Protein AF-A0A7C1B5L2-F1 (afdb_monomer_lite)

pLDDT: mean 74.92, std 12.53, range [51.22, 94.19]

Foldseek 3Di:
DVVVVVVVVVVVVVVVLVVCQVVQQDQDFDDDPNDTDPGRDGVSVVVVVVVVVVVVVVVVVVVVVVVVVVVVVVVVVVVVVVVVVVVVVVVVVVVVVVVD

Radius of gyration: 28.71 Å; chains: 1; bounding box: 70×36×67 Å

Secondary structure (DSSP, 8-state):
-HHHHHHHHHHHHHHHHHHHHHH--SB---EETTEE-SS--BHHHHHHHHHHHHHHHHHHHHHHHHHHHHHHHHHHHHHHHHHHHHHHHHHHHHHHHTT-

Sequence (100 aa):
TMQYVKSLSIIILAFLLIVFGVNNTQPYVLSFLDYHLVFAPPLWVLIMTFFFAGMIPLFLASLTERYAHNRRMKEMHQKIDELNRKQRVMDEKIASEESE

Structure (mmCIF, N/CA/C/O backbone):
data_AF-A0A7C1B5L2-F1
#
_entry.id   AF-A0A7C1B5L2-F1
#
loop_
_atom_site.group_PDB
_atom_site.id
_atom_site.type_symbol
_atom_site.label_atom_id
_atom_site.label_alt_id
_atom_site.label_comp_id
_atom_site.label_asym_id
_atom_site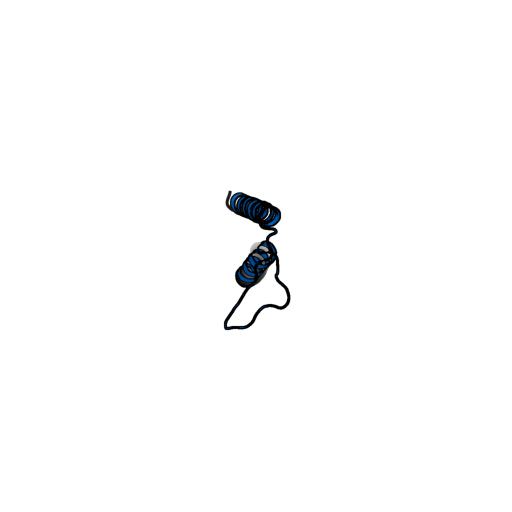.label_entity_id
_atom_site.label_seq_id
_atom_site.pdbx_PDB_ins_code
_atom_site.Cartn_x
_atom_site.Cartn_y
_atom_site.Cartn_z
_atom_site.occupancy
_atom_site.B_iso_or_equiv
_atom_site.auth_seq_id
_atom_site.auth_comp_id
_atom_site.auth_asym_id
_atom_site.auth_atom_id
_atom_site.pdbx_PDB_model_num
ATOM 1 N N . THR A 1 1 ? 1.658 15.659 6.523 1.00 52.47 1 THR A N 1
ATOM 2 C CA . THR A 1 1 ? 3.081 15.596 6.111 1.00 52.47 1 THR A CA 1
ATOM 3 C C . THR A 1 1 ? 3.503 14.196 5.682 1.00 52.47 1 THR A C 1
ATOM 5 O O . THR A 1 1 ? 3.928 14.047 4.548 1.00 52.47 1 THR A O 1
ATOM 8 N N . MET A 1 2 ? 3.302 13.151 6.495 1.00 59.03 2 MET A N 1
ATOM 9 C CA . MET A 1 2 ? 3.733 11.769 6.188 1.00 59.03 2 MET A CA 1
ATOM 10 C C . MET A 1 2 ? 3.176 11.170 4.873 1.00 59.03 2 MET A C 1
ATOM 12 O O . MET A 1 2 ? 3.886 10.446 4.180 1.00 59.03 2 MET A O 1
ATOM 16 N N . GLN A 1 3 ? 1.930 11.489 4.494 1.00 59.34 3 GLN A N 1
ATOM 17 C CA . GLN A 1 3 ? 1.347 11.044 3.215 1.00 59.34 3 GLN A CA 1
ATOM 18 C C . GLN A 1 3 ? 1.949 11.765 2.000 1.00 59.34 3 GLN A C 1
ATOM 20 O O . GLN A 1 3 ? 2.223 11.126 0.993 1.00 59.34 3 GLN A O 1
ATOM 25 N N . TYR A 1 4 ? 2.233 13.065 2.113 1.00 66.88 4 TYR A N 1
ATOM 26 C CA . TYR A 1 4 ? 2.867 13.836 1.039 1.00 66.88 4 TYR A CA 1
ATOM 27 C C . TYR A 1 4 ? 4.297 13.362 0.768 1.00 66.88 4 TYR A C 1
ATOM 29 O O . TYR A 1 4 ? 4.689 13.258 -0.387 1.00 66.88 4 TYR A O 1
ATOM 37 N N . VAL A 1 5 ? 5.044 12.996 1.815 1.00 72.19 5 VAL A N 1
ATOM 38 C CA . VAL A 1 5 ? 6.394 12.425 1.679 1.00 72.19 5 VAL A CA 1
ATOM 39 C C . VAL A 1 5 ? 6.356 11.075 0.953 1.00 72.19 5 VAL A C 1
ATOM 41 O O . VAL A 1 5 ? 7.191 10.835 0.087 1.00 72.19 5 VAL A O 1
ATOM 44 N N . LYS A 1 6 ? 5.356 10.225 1.239 1.00 70.81 6 LYS A N 1
ATOM 45 C CA . LYS A 1 6 ? 5.142 8.956 0.518 1.00 70.81 6 LYS A CA 1
ATOM 46 C C . LYS A 1 6 ? 4.789 9.170 -0.955 1.00 70.81 6 LYS A C 1
ATOM 48 O O . LYS A 1 6 ? 5.314 8.472 -1.813 1.00 70.81 6 LYS A O 1
ATOM 53 N N . SER A 1 7 ? 3.916 10.125 -1.263 1.00 72.44 7 SER A N 1
ATOM 54 C CA . SER A 1 7 ? 3.566 10.421 -2.656 1.00 72.44 7 SER A CA 1
ATOM 55 C C . SER A 1 7 ? 4.756 11.002 -3.423 1.00 72.44 7 SER A C 1
ATOM 57 O O . SER A 1 7 ? 5.008 10.614 -4.560 1.00 72.44 7 SER A O 1
ATOM 59 N N . LEU A 1 8 ? 5.531 11.883 -2.785 1.00 78.06 8 LEU A N 1
ATOM 60 C CA . LEU A 1 8 ? 6.712 12.498 -3.385 1.00 78.06 8 LEU A CA 1
ATOM 61 C C . LEU A 1 8 ? 7.819 11.469 -3.660 1.00 78.06 8 LEU A C 1
ATOM 63 O O . LEU A 1 8 ? 8.436 11.513 -4.721 1.00 78.06 8 LEU A O 1
ATOM 67 N N . SER A 1 9 ? 8.038 10.507 -2.757 1.00 75.81 9 SER A N 1
ATOM 68 C CA . SER A 1 9 ? 9.036 9.452 -2.969 1.00 75.81 9 SER A CA 1
ATOM 69 C C . SER A 1 9 ? 8.669 8.523 -4.128 1.00 75.81 9 SER A C 1
ATOM 71 O O . SER A 1 9 ? 9.546 8.155 -4.905 1.00 75.81 9 SER A O 1
ATOM 73 N N . ILE A 1 10 ? 7.383 8.199 -4.303 1.00 79.62 10 ILE A N 1
ATOM 74 C CA . ILE A 1 10 ? 6.896 7.401 -5.440 1.00 79.62 10 ILE A CA 1
ATOM 75 C C . ILE A 1 10 ? 7.128 8.139 -6.764 1.00 79.62 10 ILE A C 1
ATOM 77 O O . ILE A 1 10 ? 7.568 7.527 -7.735 1.00 79.62 10 ILE A O 1
ATOM 81 N N . ILE A 1 11 ? 6.886 9.452 -6.802 1.00 79.00 11 ILE A N 1
ATOM 82 C CA . ILE A 1 11 ? 7.092 10.273 -8.004 1.00 79.00 11 ILE A CA 1
ATOM 83 C C . ILE A 1 11 ? 8.579 10.343 -8.370 1.00 79.00 11 ILE A C 1
ATOM 85 O O . ILE A 1 11 ? 8.930 10.140 -9.530 1.00 79.00 11 ILE A O 1
ATOM 89 N N . ILE A 1 12 ? 9.459 10.579 -7.392 1.00 79.00 12 ILE A N 1
ATOM 90 C CA . ILE A 1 12 ? 10.916 10.617 -7.607 1.00 79.00 12 ILE A CA 1
ATOM 91 C C . ILE A 1 12 ? 11.422 9.265 -8.120 1.00 79.00 12 ILE A C 1
ATOM 93 O O . ILE A 1 12 ? 12.243 9.208 -9.033 1.00 79.00 12 ILE A O 1
ATOM 97 N N . LEU A 1 13 ? 10.903 8.172 -7.566 1.00 80.50 13 LEU A N 1
ATOM 98 C CA . LEU A 1 13 ? 11.280 6.827 -7.968 1.00 80.50 13 LEU A CA 1
ATOM 99 C C . LEU A 1 13 ? 10.802 6.483 -9.381 1.00 80.50 13 LEU A C 1
ATOM 101 O O . LEU A 1 13 ? 11.571 5.944 -10.172 1.00 80.50 13 LEU A O 1
ATOM 105 N N . ALA A 1 14 ? 9.565 6.847 -9.725 1.00 75.69 14 ALA A N 1
ATOM 106 C CA . ALA A 1 14 ? 9.042 6.707 -11.079 1.00 75.69 14 ALA A CA 1
ATOM 107 C C . ALA A 1 14 ? 9.866 7.530 -12.078 1.00 75.69 14 ALA A C 1
ATOM 109 O O . ALA A 1 14 ? 10.213 7.034 -13.146 1.00 75.69 14 ALA A O 1
ATOM 110 N N . PHE A 1 15 ? 10.243 8.757 -11.709 1.00 74.06 15 PHE A N 1
ATOM 111 C CA . PHE A 1 15 ? 11.084 9.613 -12.537 1.00 74.06 15 PHE A CA 1
ATOM 112 C C . PHE A 1 15 ? 12.469 8.998 -12.766 1.00 74.06 15 PHE A C 1
ATOM 114 O O . PHE A 1 15 ? 12.921 8.921 -13.905 1.00 74.06 15 PHE A O 1
ATOM 121 N N . LEU A 1 16 ? 13.111 8.478 -11.714 1.00 73.56 16 LEU A N 1
ATOM 122 C CA . LEU A 1 16 ? 14.384 7.764 -11.834 1.00 73.56 16 LEU A CA 1
ATOM 123 C C . LEU A 1 16 ? 14.266 6.533 -12.730 1.00 73.56 16 LEU A C 1
ATOM 125 O O . LEU A 1 16 ? 15.131 6.334 -13.573 1.00 73.56 16 LEU A O 1
ATOM 129 N N . LEU A 1 17 ? 13.196 5.748 -12.600 1.00 70.56 17 LEU A N 1
ATOM 130 C CA . LEU A 1 17 ? 12.960 4.563 -13.426 1.00 70.56 17 LEU A CA 1
ATOM 131 C C . LEU A 1 17 ? 12.758 4.909 -14.906 1.00 70.56 17 LEU A C 1
ATOM 133 O O . LEU A 1 17 ? 13.312 4.230 -15.770 1.00 70.56 17 LEU A O 1
ATOM 137 N N . ILE A 1 18 ? 12.008 5.974 -15.203 1.00 67.00 18 ILE A N 1
ATOM 138 C CA . ILE A 1 18 ? 11.792 6.455 -16.574 1.00 67.00 18 ILE A CA 1
ATOM 139 C C . ILE A 1 18 ? 13.109 6.970 -17.161 1.00 67.00 18 ILE A C 1
ATOM 141 O O . ILE A 1 18 ? 13.490 6.568 -18.257 1.00 67.00 18 ILE A O 1
ATOM 145 N N . VAL A 1 19 ? 13.840 7.813 -16.427 1.00 65.12 19 VAL A N 1
ATOM 146 C CA . VAL A 1 19 ? 15.101 8.402 -16.901 1.00 65.12 19 VAL A CA 1
ATOM 147 C C . VAL A 1 19 ? 16.183 7.335 -17.077 1.00 65.12 19 VAL A C 1
ATOM 149 O O . VAL A 1 19 ? 16.835 7.306 -18.119 1.00 65.12 19 VAL A O 1
ATOM 152 N N . PHE A 1 20 ? 16.351 6.412 -16.123 1.00 60.50 20 PHE A N 1
ATOM 153 C CA . PHE A 1 20 ? 17.290 5.296 -16.278 1.00 60.50 20 PHE A CA 1
ATOM 154 C C . PHE A 1 20 ? 16.881 4.365 -17.413 1.00 60.50 20 PHE A C 1
ATOM 156 O O . PHE A 1 20 ? 17.757 3.879 -18.126 1.00 60.50 20 PHE A O 1
ATOM 163 N N . GLY A 1 21 ? 15.580 4.122 -17.596 1.00 61.19 21 GLY A N 1
ATOM 164 C CA . GLY A 1 21 ? 15.103 3.184 -18.602 1.00 61.19 21 GLY A CA 1
ATOM 165 C C . GLY A 1 21 ? 15.128 3.699 -20.029 1.00 61.19 21 GLY A C 1
ATOM 166 O O . GLY A 1 21 ? 15.431 2.930 -20.939 1.00 61.19 21 GLY A O 1
ATOM 167 N N . VAL A 1 22 ? 14.913 4.998 -20.228 1.00 61.84 22 VAL A N 1
ATOM 168 C CA . VAL A 1 22 ? 15.097 5.629 -21.539 1.00 61.84 22 VAL A CA 1
ATOM 169 C C . VAL A 1 22 ? 16.582 5.673 -21.908 1.00 61.84 22 VAL A C 1
ATOM 171 O O . VAL A 1 22 ? 16.923 5.387 -23.051 1.00 61.84 22 VAL A O 1
ATOM 174 N N . ASN A 1 23 ? 17.473 5.957 -20.950 1.00 58.66 23 ASN A N 1
ATOM 175 C CA . ASN A 1 23 ? 18.904 6.130 -21.231 1.00 58.66 23 ASN A CA 1
ATOM 176 C C . ASN A 1 23 ? 19.706 4.809 -21.273 1.00 58.66 23 ASN A C 1
ATOM 178 O O . ASN A 1 23 ? 20.765 4.756 -21.887 1.00 58.66 23 ASN A O 1
ATOM 182 N N . ASN A 1 24 ? 19.211 3.727 -20.653 1.00 55.81 24 ASN A N 1
ATOM 183 C CA . ASN A 1 24 ? 19.840 2.395 -20.674 1.00 55.81 24 ASN A CA 1
ATOM 184 C C . ASN A 1 24 ? 19.022 1.398 -21.506 1.00 55.81 24 ASN A C 1
ATOM 186 O O . ASN A 1 24 ? 18.574 0.358 -21.019 1.00 55.81 24 ASN A O 1
ATOM 190 N N . THR A 1 25 ? 18.846 1.708 -22.790 1.00 56.91 25 THR A N 1
ATOM 191 C CA . THR A 1 25 ? 18.270 0.804 -23.802 1.00 56.91 25 THR A CA 1
ATOM 192 C C . THR A 1 25 ? 19.298 -0.173 -24.385 1.00 56.91 25 THR A C 1
ATOM 194 O O . THR A 1 25 ? 19.056 -0.781 -25.426 1.00 56.91 25 THR A O 1
ATOM 197 N N . GLN A 1 26 ? 20.460 -0.341 -23.746 1.00 56.31 26 GLN A N 1
ATOM 198 C CA . GLN A 1 26 ? 21.419 -1.357 -24.168 1.00 56.31 26 GLN A CA 1
ATOM 199 C C . GLN A 1 26 ? 20.916 -2.750 -23.750 1.00 56.31 26 GLN A C 1
ATOM 201 O O . GLN A 1 26 ? 20.489 -2.924 -22.605 1.00 56.31 26 GLN A O 1
ATOM 206 N N . PRO A 1 27 ? 20.913 -3.741 -24.658 1.00 57.06 27 PRO A N 1
ATOM 207 C CA . PRO A 1 27 ? 20.527 -5.105 -24.325 1.00 57.06 27 PRO A CA 1
ATOM 208 C C . PRO A 1 27 ? 21.588 -5.714 -23.403 1.00 57.06 27 PRO A C 1
ATOM 210 O O . PRO A 1 27 ? 22.734 -5.905 -23.804 1.00 57.06 27 PRO A O 1
ATOM 213 N N . TYR A 1 28 ? 21.210 -6.013 -22.160 1.00 56.53 28 TYR A N 1
ATOM 214 C CA . TYR A 1 28 ? 22.086 -6.708 -21.221 1.00 56.53 28 TYR A CA 1
ATOM 215 C C . TYR A 1 28 ? 21.825 -8.208 -21.300 1.00 56.53 28 TYR A C 1
ATOM 217 O O . TYR A 1 28 ? 20.694 -8.671 -21.150 1.00 56.53 28 TYR A O 1
ATOM 225 N N . VAL A 1 29 ? 22.891 -8.973 -21.514 1.00 57.06 29 VAL A N 1
ATOM 226 C CA . VAL A 1 29 ? 22.846 -10.432 -21.439 1.00 57.06 29 VAL A CA 1
ATOM 227 C C . VAL A 1 29 ? 23.058 -10.812 -19.976 1.00 57.06 29 VAL A C 1
ATOM 229 O O . VAL A 1 29 ? 24.164 -10.693 -19.451 1.00 57.06 29 VAL A O 1
ATOM 232 N N . LEU A 1 30 ? 21.986 -11.216 -19.289 1.00 57.44 30 LEU A N 1
ATOM 233 C CA . LEU A 1 30 ? 22.101 -11.803 -17.956 1.00 57.44 30 LEU A CA 1
ATOM 234 C C . LEU A 1 30 ? 22.608 -13.242 -18.110 1.00 57.44 30 LEU A C 1
ATOM 236 O O . LEU A 1 30 ? 21.877 -14.108 -18.594 1.00 57.44 30 LEU A O 1
ATOM 240 N N . SER A 1 31 ? 23.848 -13.482 -17.692 1.00 56.75 31 SER A N 1
ATOM 241 C CA . SER A 1 31 ? 24.380 -14.830 -17.487 1.00 56.75 31 SER A CA 1
ATOM 242 C C . SER A 1 31 ? 24.328 -15.151 -16.003 1.00 56.75 31 SER A C 1
ATOM 244 O O . SER A 1 31 ? 24.987 -14.491 -15.199 1.00 56.75 31 SER A O 1
ATOM 246 N N . PHE A 1 32 ? 23.553 -16.166 -15.635 1.00 54.56 32 PHE A N 1
ATOM 247 C CA . PHE A 1 32 ? 23.534 -16.698 -14.278 1.00 54.56 32 PHE A CA 1
ATOM 248 C C . PHE A 1 32 ? 23.884 -18.182 -14.362 1.00 54.56 32 PHE A C 1
ATOM 250 O O . PHE A 1 32 ? 23.111 -18.959 -14.909 1.00 54.56 32 PHE A O 1
ATOM 257 N N . LEU A 1 33 ? 25.051 -18.570 -13.837 1.00 53.94 33 LEU A N 1
ATOM 258 C CA . LEU A 1 33 ? 25.450 -19.979 -13.706 1.00 53.94 33 LEU A CA 1
ATOM 259 C C . LEU A 1 33 ? 25.420 -20.754 -15.051 1.00 53.94 33 LEU A C 1
ATOM 261 O O . LEU A 1 33 ? 24.762 -21.783 -15.164 1.00 53.94 33 LEU A O 1
ATOM 265 N N . ASP A 1 34 ? 26.082 -20.209 -16.082 1.00 56.53 34 ASP A N 1
ATOM 266 C CA . ASP A 1 34 ? 26.105 -20.696 -17.484 1.00 56.53 34 ASP A CA 1
ATOM 267 C C . ASP A 1 34 ? 24.753 -20.750 -18.223 1.00 56.53 34 ASP A C 1
ATOM 269 O O . ASP A 1 34 ? 24.699 -21.075 -19.410 1.00 56.53 34 ASP A O 1
ATOM 273 N N . TYR A 1 35 ? 23.653 -20.346 -17.584 1.00 51.22 35 TYR A N 1
ATOM 274 C CA . TYR A 1 35 ? 22.398 -20.099 -18.284 1.00 51.22 35 TYR A CA 1
ATOM 275 C C . TYR A 1 35 ? 22.387 -18.688 -18.867 1.00 51.22 35 TYR A C 1
ATOM 277 O O . TYR A 1 35 ? 22.339 -17.686 -18.146 1.00 51.22 35 TYR A O 1
ATOM 285 N N . HIS A 1 36 ? 22.389 -18.621 -20.196 1.00 58.19 36 HIS A N 1
ATOM 286 C CA . HIS A 1 36 ? 22.065 -17.411 -20.936 1.00 58.19 36 HIS A CA 1
ATOM 287 C C . HIS A 1 36 ? 20.548 -17.298 -21.061 1.00 58.19 36 HIS A C 1
ATOM 289 O O . HIS A 1 36 ? 19.892 -18.194 -21.602 1.00 58.19 36 HIS A O 1
ATOM 295 N N . LEU A 1 37 ? 19.969 -16.190 -20.594 1.00 58.09 37 LEU A N 1
ATOM 296 C CA . LEU A 1 37 ? 18.596 -15.879 -20.972 1.00 58.09 37 LEU A CA 1
ATOM 297 C C . LEU A 1 37 ? 18.529 -15.707 -22.498 1.00 58.09 37 LEU A C 1
ATOM 299 O O . LEU A 1 37 ? 19.195 -14.843 -23.061 1.00 58.09 37 LEU A O 1
ATOM 303 N N . VAL A 1 38 ? 17.677 -16.504 -23.153 1.00 60.41 38 VAL A N 1
ATOM 304 C CA . VAL A 1 38 ? 17.399 -16.429 -24.605 1.00 60.41 38 VAL A CA 1
ATOM 305 C C . VAL A 1 38 ? 16.888 -15.039 -25.012 1.00 60.41 38 VAL A C 1
ATOM 307 O O . VAL A 1 38 ? 17.034 -14.618 -26.156 1.00 60.41 38 VAL A O 1
ATOM 310 N N . PHE A 1 39 ? 16.307 -14.306 -24.062 1.00 59.91 39 PHE A N 1
ATOM 311 C CA . PHE A 1 39 ? 15.802 -12.955 -24.240 1.00 59.91 39 PHE A CA 1
ATOM 312 C C . PHE A 1 39 ? 16.648 -11.992 -23.407 1.00 59.91 39 PHE A C 1
ATOM 314 O O . PHE A 1 39 ? 16.639 -12.111 -22.188 1.00 59.91 39 PHE A O 1
ATOM 321 N N . ALA A 1 40 ? 17.362 -11.057 -24.041 1.00 63.28 40 ALA A N 1
ATOM 322 C CA . ALA A 1 40 ? 18.112 -10.000 -23.359 1.00 63.28 40 ALA A CA 1
ATOM 323 C C . ALA A 1 40 ? 17.139 -8.881 -22.945 1.00 63.28 40 ALA A C 1
ATOM 325 O O . ALA A 1 40 ? 16.822 -8.017 -23.771 1.00 63.28 40 ALA A O 1
ATOM 326 N N . PRO A 1 41 ? 16.594 -8.890 -21.712 1.00 64.50 41 PRO A N 1
ATOM 327 C CA . PRO A 1 41 ? 15.640 -7.875 -21.320 1.00 64.50 41 PRO A CA 1
ATOM 328 C C . PRO A 1 41 ? 16.404 -6.560 -21.118 1.00 64.50 41 PRO A C 1
ATOM 330 O O . PRO A 1 41 ? 17.489 -6.555 -20.529 1.00 64.50 41 PRO A O 1
ATOM 333 N N . PRO A 1 42 ? 15.853 -5.423 -21.561 1.00 67.81 42 PRO A N 1
ATOM 334 C CA . PRO A 1 42 ? 16.412 -4.128 -21.213 1.00 67.81 42 PRO A CA 1
ATOM 335 C C . PRO A 1 42 ? 16.540 -3.988 -19.692 1.00 67.81 42 PRO A C 1
ATOM 337 O O . PRO A 1 42 ? 15.655 -4.410 -18.942 1.00 67.81 42 PRO A O 1
ATOM 340 N N . LEU A 1 43 ? 17.616 -3.351 -19.229 1.00 68.19 43 LEU A N 1
ATOM 341 C CA . LEU A 1 43 ? 17.949 -3.241 -17.803 1.00 68.19 43 LEU A CA 1
ATOM 342 C C . LEU A 1 43 ? 16.810 -2.633 -16.969 1.00 68.19 43 LEU A C 1
ATOM 344 O O . LEU A 1 43 ? 16.577 -3.032 -15.830 1.00 68.19 43 LEU A O 1
ATOM 348 N N . TRP A 1 44 ? 16.034 -1.729 -17.564 1.00 65.69 44 TRP A N 1
ATOM 349 C CA . TRP A 1 44 ? 14.871 -1.118 -16.924 1.00 65.69 44 TRP A CA 1
ATOM 350 C C . TRP A 1 44 ? 13.753 -2.107 -16.596 1.00 65.69 44 TRP A C 1
ATOM 352 O O . TRP A 1 44 ? 13.104 -1.961 -15.562 1.00 65.69 44 TRP A O 1
ATOM 362 N N . VAL A 1 45 ? 13.552 -3.133 -17.429 1.00 70.06 45 VAL A N 1
ATOM 363 C CA . VAL A 1 45 ? 12.566 -4.196 -17.181 1.00 70.06 45 VAL A CA 1
ATOM 364 C C . VAL A 1 45 ? 12.992 -5.012 -15.969 1.00 70.06 45 VAL A C 1
ATOM 366 O O . VAL A 1 45 ? 12.166 -5.344 -15.118 1.00 70.06 45 VAL A O 1
ATOM 369 N N . LEU A 1 46 ? 14.291 -5.295 -15.861 1.00 72.19 46 LEU A N 1
ATOM 370 C CA . LEU A 1 46 ? 14.851 -6.044 -14.746 1.00 72.19 46 LEU A CA 1
ATOM 371 C C . LEU A 1 46 ? 14.705 -5.259 -13.436 1.00 72.19 46 LEU A C 1
ATOM 373 O O . LEU A 1 46 ? 14.161 -5.787 -12.467 1.00 72.19 46 LEU A O 1
ATOM 377 N N . ILE A 1 47 ? 15.099 -3.979 -13.430 1.00 73.50 47 ILE A N 1
ATOM 378 C CA . ILE A 1 47 ? 14.937 -3.100 -12.263 1.00 73.50 47 ILE A CA 1
ATOM 379 C C . ILE A 1 47 ? 13.465 -3.011 -11.857 1.00 73.50 47 ILE A C 1
ATOM 381 O O . ILE A 1 47 ? 13.156 -3.192 -10.681 1.00 73.50 47 ILE A O 1
ATOM 385 N N . MET A 1 48 ? 12.552 -2.780 -12.807 1.00 70.88 48 MET A N 1
ATOM 386 C CA . MET A 1 48 ? 11.113 -2.739 -12.528 1.00 70.88 48 MET A CA 1
ATOM 387 C C . MET A 1 48 ? 10.627 -4.041 -11.894 1.00 70.88 48 MET A C 1
ATOM 389 O O . MET A 1 48 ? 9.932 -4.010 -10.883 1.00 70.88 48 MET A O 1
ATOM 393 N N . THR A 1 49 ? 11.022 -5.188 -12.444 1.00 74.19 49 THR A N 1
ATOM 394 C CA . THR A 1 49 ? 10.577 -6.500 -11.959 1.00 74.19 49 THR A CA 1
ATOM 395 C C . THR A 1 49 ? 11.035 -6.748 -10.525 1.00 74.19 49 THR A C 1
ATOM 397 O O . THR A 1 49 ? 10.215 -7.105 -9.681 1.00 74.19 49 THR A O 1
ATOM 400 N N . PHE A 1 50 ? 12.309 -6.496 -10.211 1.00 77.62 50 PHE A N 1
ATOM 401 C CA . PHE A 1 50 ? 12.816 -6.624 -8.841 1.00 77.62 50 PHE A CA 1
ATOM 402 C C . PHE A 1 50 ? 12.194 -5.598 -7.894 1.00 77.62 50 PHE A C 1
ATOM 404 O O . PHE A 1 50 ? 11.894 -5.925 -6.746 1.00 77.62 50 PHE A O 1
ATOM 411 N N . PHE A 1 51 ? 11.951 -4.378 -8.374 1.00 78.06 51 PHE A N 1
ATOM 412 C CA . PHE A 1 51 ? 11.296 -3.342 -7.592 1.00 78.06 51 PHE A CA 1
ATOM 413 C C . PHE A 1 51 ? 9.867 -3.746 -7.205 1.00 78.06 51 PHE A C 1
ATOM 415 O O . PHE A 1 51 ? 9.518 -3.745 -6.024 1.00 78.06 51 PHE A O 1
ATOM 422 N N . PHE A 1 52 ? 9.054 -4.170 -8.177 1.00 78.38 52 PHE A N 1
ATOM 423 C CA . PHE A 1 52 ? 7.702 -4.655 -7.913 1.00 78.38 52 PHE A CA 1
ATOM 424 C C . PHE A 1 52 ? 7.712 -5.920 -7.055 1.00 78.38 52 PHE A C 1
ATOM 426 O O . PHE A 1 52 ? 6.937 -5.994 -6.104 1.00 78.38 52 PHE A O 1
ATOM 433 N N . ALA A 1 53 ? 8.619 -6.866 -7.313 1.00 78.19 53 ALA A N 1
ATOM 434 C CA . ALA A 1 53 ? 8.761 -8.075 -6.504 1.00 78.19 53 ALA A CA 1
ATOM 435 C C . ALA A 1 53 ? 9.070 -7.758 -5.031 1.00 78.19 53 ALA A C 1
ATOM 437 O O . ALA A 1 53 ? 8.467 -8.350 -4.137 1.00 78.19 53 ALA A O 1
ATOM 438 N N . GLY A 1 54 ? 9.940 -6.777 -4.765 1.00 77.75 54 GLY A N 1
ATOM 439 C CA . GLY A 1 54 ? 10.223 -6.296 -3.410 1.00 77.75 54 GLY A CA 1
ATOM 440 C C . GLY A 1 54 ? 9.048 -5.556 -2.762 1.00 77.75 54 GLY A C 1
ATOM 441 O O . GLY A 1 54 ? 8.908 -5.557 -1.540 1.00 77.75 54 GLY A O 1
ATOM 442 N N . MET A 1 55 ? 8.161 -4.963 -3.563 1.00 80.75 55 MET A N 1
ATOM 443 C CA . MET A 1 55 ? 6.993 -4.230 -3.076 1.00 80.75 55 MET A CA 1
ATOM 444 C C . MET A 1 55 ? 5.819 -5.149 -2.692 1.00 80.75 55 MET A C 1
ATOM 446 O O . MET A 1 55 ? 5.003 -4.769 -1.852 1.00 80.75 55 MET A O 1
ATOM 450 N N . ILE A 1 56 ? 5.751 -6.367 -3.245 1.00 81.12 56 ILE A N 1
ATOM 451 C CA . ILE A 1 56 ? 4.724 -7.376 -2.924 1.00 81.12 56 ILE A CA 1
ATOM 452 C C . ILE A 1 56 ? 4.632 -7.663 -1.410 1.00 81.12 56 ILE A C 1
ATOM 454 O O . ILE A 1 56 ? 3.544 -7.490 -0.857 1.00 81.12 56 ILE A O 1
ATOM 458 N N . PRO A 1 57 ? 5.708 -8.052 -0.693 1.00 78.94 57 PRO A N 1
ATOM 459 C CA . PRO A 1 57 ? 5.613 -8.363 0.737 1.00 78.94 57 PRO A CA 1
ATOM 460 C C . PRO A 1 57 ? 5.224 -7.147 1.589 1.00 78.94 57 PRO A C 1
ATOM 462 O O . PRO A 1 57 ? 4.427 -7.275 2.517 1.00 78.94 57 PRO A O 1
ATOM 465 N N . LEU A 1 58 ? 5.718 -5.954 1.239 1.00 78.56 58 LEU A N 1
ATOM 466 C CA . LEU A 1 58 ? 5.335 -4.691 1.883 1.00 78.56 58 LEU A CA 1
ATOM 467 C C . LEU A 1 58 ? 3.839 -4.399 1.708 1.00 78.56 58 LEU A C 1
ATOM 469 O O . LEU A 1 58 ? 3.159 -3.998 2.654 1.00 78.56 58 LEU A O 1
ATOM 473 N N . PHE A 1 59 ? 3.313 -4.627 0.505 1.00 77.88 59 PHE A N 1
ATOM 474 C CA . PHE A 1 59 ? 1.899 -4.441 0.216 1.00 77.88 59 PHE A CA 1
ATOM 475 C C . PHE A 1 59 ? 1.029 -5.440 0.988 1.00 77.88 59 PHE A C 1
ATOM 477 O O . PHE A 1 59 ? 0.056 -5.027 1.623 1.00 77.88 59 PHE A O 1
ATOM 484 N N . LEU A 1 60 ? 1.413 -6.722 1.021 1.00 81.31 60 LEU A N 1
ATOM 485 C CA . LEU A 1 60 ? 0.714 -7.746 1.804 1.00 81.31 60 LEU A CA 1
ATOM 486 C C . LEU A 1 60 ? 0.683 -7.406 3.302 1.00 81.31 60 LEU A C 1
ATOM 488 O O . LEU A 1 60 ? -0.378 -7.503 3.919 1.00 81.31 60 LEU A O 1
ATOM 492 N N . ALA A 1 61 ? 1.801 -6.950 3.875 1.00 79.69 61 ALA A N 1
ATOM 493 C CA . ALA A 1 61 ? 1.856 -6.515 5.272 1.00 79.69 61 ALA A CA 1
ATOM 494 C C . ALA A 1 61 ? 0.933 -5.311 5.546 1.00 79.69 61 ALA A C 1
ATOM 496 O O . ALA A 1 61 ? 0.238 -5.258 6.557 1.00 79.69 61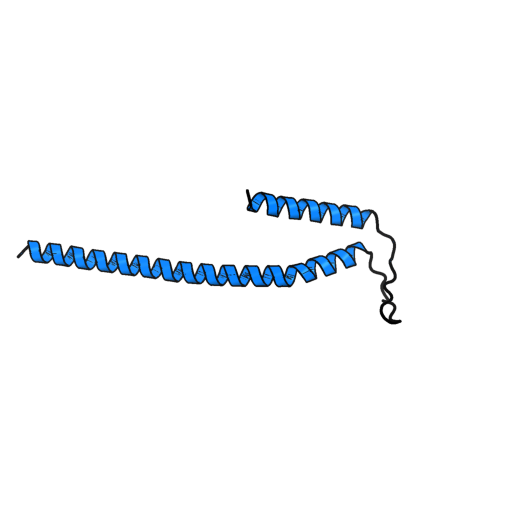 ALA A O 1
ATOM 497 N N . SER A 1 62 ? 0.849 -4.358 4.615 1.00 75.94 62 SER A N 1
ATOM 498 C CA . SER A 1 62 ? -0.042 -3.199 4.772 1.00 75.94 62 SER A CA 1
ATOM 499 C C . SER A 1 62 ? -1.535 -3.565 4.723 1.00 75.94 62 SER A C 1
ATOM 501 O O . SER A 1 62 ? -2.373 -2.924 5.363 1.00 75.94 62 SER A O 1
ATOM 503 N N . LEU A 1 63 ? -1.880 -4.610 3.966 1.00 79.44 63 LEU A N 1
ATOM 504 C CA . LEU A 1 63 ? -3.239 -5.134 3.866 1.00 79.44 63 LEU A CA 1
ATOM 505 C C . LEU A 1 63 ? -3.672 -5.787 5.177 1.00 79.44 63 LEU A C 1
ATOM 507 O O . LEU A 1 63 ? -4.773 -5.509 5.656 1.00 79.44 63 LEU A O 1
ATOM 511 N N . THR A 1 64 ? -2.816 -6.612 5.783 1.00 79.94 64 THR A N 1
ATOM 512 C CA . THR A 1 64 ? -3.141 -7.290 7.046 1.00 79.94 64 THR A CA 1
ATOM 513 C C . THR A 1 64 ? -3.347 -6.295 8.188 1.00 79.94 64 THR A C 1
ATOM 515 O O . THR A 1 64 ? -4.317 -6.427 8.939 1.00 79.94 64 THR A O 1
ATOM 518 N N . GLU A 1 65 ? -2.532 -5.240 8.270 1.00 80.00 65 GLU A N 1
ATOM 519 C CA . GLU A 1 65 ? -2.723 -4.150 9.236 1.00 80.00 65 GLU A CA 1
ATOM 520 C C . GLU A 1 65 ? -4.066 -3.433 9.052 1.00 80.00 65 GLU A C 1
ATOM 522 O O . GLU A 1 65 ? -4.790 -3.200 10.025 1.00 80.00 65 GLU A O 1
ATOM 527 N N . ARG A 1 66 ? -4.450 -3.128 7.805 1.00 79.50 66 ARG A N 1
ATOM 528 C CA . ARG A 1 66 ? -5.749 -2.506 7.503 1.00 79.50 66 ARG A CA 1
ATOM 529 C C . ARG A 1 66 ? -6.920 -3.393 7.909 1.00 79.50 66 ARG A C 1
ATOM 531 O O . ARG A 1 66 ? -7.888 -2.888 8.478 1.00 79.50 66 ARG A O 1
ATOM 538 N N . TYR A 1 67 ? -6.835 -4.699 7.662 1.00 80.25 67 TYR A N 1
ATOM 539 C CA . TYR A 1 67 ? -7.865 -5.648 8.086 1.00 80.25 67 TYR A CA 1
ATOM 540 C C . TYR A 1 67 ? -7.991 -5.718 9.611 1.00 80.25 67 TYR A C 1
ATOM 542 O O . TYR A 1 67 ? -9.105 -5.659 10.139 1.00 80.25 67 TYR A O 1
ATOM 550 N N . ALA A 1 68 ? -6.867 -5.777 10.329 1.00 81.88 68 ALA A N 1
ATOM 551 C CA . ALA A 1 68 ? -6.863 -5.772 11.789 1.00 81.88 68 ALA A CA 1
ATOM 552 C C . ALA A 1 68 ? -7.455 -4.471 12.359 1.00 81.88 68 ALA A C 1
ATOM 554 O O . ALA A 1 68 ? -8.247 -4.507 13.303 1.00 81.88 68 ALA A O 1
ATOM 555 N N . HIS A 1 69 ? -7.127 -3.325 11.758 1.00 82.75 69 HIS A N 1
ATOM 556 C CA . HIS A 1 69 ? -7.651 -2.029 12.176 1.00 82.75 69 HIS A CA 1
ATOM 557 C C . HIS A 1 69 ? -9.165 -1.910 11.945 1.00 82.75 69 HIS A C 1
ATOM 559 O O . HIS A 1 69 ? -9.894 -1.502 12.848 1.00 82.75 69 HIS A O 1
ATOM 565 N N . ASN A 1 70 ? -9.663 -2.354 10.786 1.00 84.38 70 ASN A N 1
ATOM 566 C CA . ASN A 1 70 ? -11.099 -2.358 10.493 1.00 84.38 70 ASN A CA 1
ATOM 567 C C . ASN A 1 70 ? -11.891 -3.247 11.454 1.00 84.38 70 ASN A C 1
ATOM 569 O O . ASN A 1 70 ? -12.996 -2.892 11.869 1.00 84.38 70 ASN A O 1
ATOM 573 N N . ARG A 1 71 ? -11.327 -4.399 11.833 1.00 86.00 71 ARG A N 1
ATOM 574 C CA . ARG A 1 71 ? -11.957 -5.288 12.810 1.00 86.00 71 ARG A CA 1
ATOM 575 C C . ARG A 1 71 ? -12.055 -4.626 14.186 1.00 86.00 71 ARG A C 1
ATOM 577 O O . ARG A 1 71 ? -13.137 -4.612 14.765 1.00 86.00 71 ARG A O 1
ATOM 584 N N . ARG A 1 72 ? -10.973 -3.996 14.659 1.00 87.00 72 ARG A N 1
ATOM 585 C CA . ARG A 1 72 ? -10.974 -3.237 15.923 1.00 87.00 72 ARG A CA 1
ATOM 586 C C . ARG A 1 72 ? -11.970 -2.080 15.901 1.00 87.00 72 ARG A C 1
ATOM 588 O O . ARG A 1 72 ? -12.667 -1.861 16.884 1.00 87.00 72 ARG A O 1
ATOM 595 N N . MET A 1 73 ? -12.085 -1.379 14.774 1.00 88.25 73 MET A N 1
ATOM 596 C CA . MET A 1 73 ? -13.066 -0.303 14.617 1.00 88.25 73 MET A CA 1
ATOM 597 C C . MET A 1 73 ? -14.509 -0.801 14.702 1.00 88.25 73 MET A C 1
ATOM 599 O O . MET A 1 73 ? -15.328 -0.148 15.348 1.00 88.25 73 MET A O 1
ATOM 603 N N . LYS A 1 74 ? -14.823 -1.965 14.115 1.00 89.19 74 LYS A N 1
ATOM 604 C CA . LYS A 1 74 ? -16.142 -2.601 14.277 1.00 89.19 74 LYS A CA 1
ATOM 605 C C . LYS A 1 74 ? -16.423 -2.978 15.731 1.00 89.19 74 LYS A C 1
ATOM 607 O O . LYS A 1 74 ? -17.505 -2.683 16.226 1.00 89.19 74 LYS A O 1
ATOM 612 N N . GLU A 1 75 ? -15.454 -3.583 16.414 1.00 90.25 75 GLU A N 1
ATOM 613 C CA . GLU A 1 75 ? -15.590 -3.961 17.827 1.00 90.25 75 GLU A CA 1
ATOM 614 C C . GLU A 1 75 ? -15.780 -2.729 18.734 1.00 90.25 75 GLU A C 1
ATOM 616 O O . GLU A 1 75 ? -16.583 -2.766 19.666 1.00 90.25 75 GLU A O 1
ATOM 621 N N . MET A 1 76 ? -15.105 -1.609 18.447 1.00 89.56 76 MET A N 1
ATOM 622 C CA . MET A 1 76 ? -15.314 -0.350 19.177 1.00 89.56 76 MET A CA 1
ATOM 623 C C . MET A 1 76 ? -16.705 0.242 18.939 1.00 89.56 76 MET A C 1
ATOM 625 O O . MET A 1 76 ? -17.344 0.654 19.902 1.00 89.56 76 MET A O 1
ATOM 629 N N . HIS A 1 77 ? -17.200 0.247 17.698 1.00 92.38 77 HIS A N 1
ATOM 630 C CA . HIS A 1 77 ? -18.551 0.738 17.401 1.00 92.38 77 HIS A CA 1
ATOM 631 C C . HIS A 1 77 ? -19.624 -0.083 18.119 1.00 92.38 77 HIS A C 1
ATOM 633 O O . HIS A 1 77 ? -20.504 0.486 18.755 1.00 92.38 77 HIS A O 1
ATOM 639 N N . GLN A 1 78 ? -19.497 -1.412 18.117 1.00 92.75 78 GLN A N 1
ATOM 640 C CA . GLN A 1 78 ? -20.425 -2.284 18.842 1.00 92.75 78 GLN A CA 1
ATOM 641 C C . GLN A 1 78 ? -20.438 -2.000 20.349 1.00 92.75 78 GLN A C 1
ATOM 643 O O . GLN A 1 78 ? -21.506 -1.963 20.955 1.00 92.75 78 GLN A O 1
ATOM 648 N N . LYS A 1 79 ? -19.271 -1.747 20.956 1.00 92.31 79 LYS A N 1
ATOM 649 C CA . LYS A 1 79 ? -19.188 -1.366 22.374 1.00 92.31 79 LYS A CA 1
ATOM 650 C C . LYS A 1 79 ? -19.833 -0.012 22.659 1.00 92.31 79 LYS A C 1
ATOM 652 O O . LYS A 1 79 ? -20.464 0.137 23.700 1.00 92.31 79 LYS A O 1
ATOM 657 N N . ILE A 1 80 ? -19.679 0.961 21.761 1.00 93.44 80 ILE A N 1
ATOM 658 C CA . ILE A 1 80 ? -20.325 2.274 21.887 1.00 93.44 80 ILE A CA 1
ATOM 659 C C . ILE A 1 80 ? -21.847 2.115 21.851 1.00 93.44 80 ILE A C 1
ATOM 661 O O . ILE A 1 80 ? -22.533 2.645 22.722 1.00 93.44 80 ILE A O 1
ATOM 665 N N . ASP A 1 81 ? -22.371 1.338 20.905 1.00 93.88 81 ASP A N 1
ATOM 666 C CA . ASP A 1 81 ? -23.812 1.097 20.790 1.00 93.88 81 ASP A CA 1
ATOM 667 C C . ASP A 1 81 ? -24.368 0.360 22.014 1.00 93.88 81 ASP A C 1
ATOM 669 O O . ASP A 1 81 ? -25.437 0.702 22.524 1.00 93.88 81 ASP A O 1
ATOM 673 N N . GLU A 1 82 ? -23.629 -0.620 22.537 1.00 94.19 82 GLU A N 1
ATOM 674 C CA . GLU A 1 82 ? -24.018 -1.349 23.743 1.00 94.19 82 GLU A CA 1
ATOM 675 C C . GLU A 1 82 ? -24.035 -0.444 24.985 1.00 94.19 82 GLU A C 1
ATOM 677 O O . GLU A 1 82 ? -24.984 -0.491 25.771 1.00 94.19 82 GLU A O 1
ATOM 682 N N . LEU A 1 83 ? -23.017 0.406 25.153 1.00 92.62 83 LEU A N 1
ATOM 683 C CA . LEU A 1 83 ? -22.940 1.368 26.255 1.00 92.62 83 LEU A CA 1
ATOM 684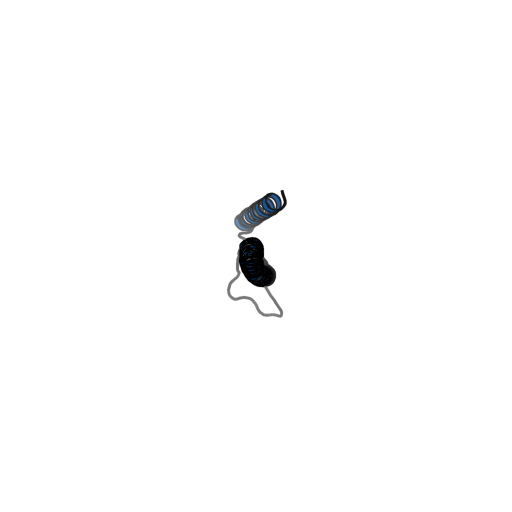 C C . LEU A 1 83 ? -24.055 2.414 26.173 1.00 92.62 83 LEU A C 1
ATOM 686 O O . LEU A 1 83 ? -24.718 2.666 27.178 1.00 92.62 83 LEU A O 1
ATOM 690 N N . ASN A 1 84 ? -24.324 2.949 24.981 1.00 92.69 84 ASN A N 1
ATOM 691 C CA . ASN A 1 84 ? -25.430 3.879 24.752 1.00 92.69 84 ASN A CA 1
ATOM 692 C C . ASN A 1 84 ? -26.783 3.239 25.083 1.00 92.69 84 ASN A C 1
ATOM 694 O O . ASN A 1 84 ? -27.652 3.872 25.683 1.00 92.69 84 ASN A O 1
ATOM 698 N N . ARG A 1 85 ? -26.974 1.965 24.723 1.00 93.50 85 ARG A N 1
ATOM 699 C CA . ARG A 1 85 ? -28.201 1.231 25.049 1.00 93.50 85 ARG A CA 1
ATOM 700 C C . ARG A 1 85 ? -28.343 1.004 26.554 1.00 93.50 85 ARG A C 1
ATOM 702 O O . ARG A 1 85 ? -29.440 1.159 27.078 1.00 93.50 85 ARG A O 1
ATOM 709 N N . LYS A 1 86 ? -27.250 0.673 27.250 1.00 92.06 86 LYS A N 1
ATOM 710 C CA . LYS A 1 86 ? -27.234 0.521 28.715 1.00 92.06 86 LYS A CA 1
ATOM 711 C C . LYS A 1 86 ? -27.548 1.831 29.434 1.00 92.06 86 LYS A C 1
ATOM 713 O O . LYS A 1 86 ? -28.331 1.796 30.375 1.00 92.06 86 LYS A O 1
ATOM 718 N N . GLN A 1 87 ? -27.001 2.956 28.969 1.00 92.31 87 GLN A N 1
ATOM 719 C CA . GLN A 1 87 ? -27.336 4.279 29.504 1.00 92.31 87 GLN A CA 1
ATOM 720 C C . GLN A 1 87 ? -28.829 4.574 29.380 1.00 92.31 87 GLN A C 1
ATOM 722 O O . GLN A 1 87 ? -29.463 4.836 30.391 1.00 92.31 87 GLN A O 1
ATOM 727 N N . ARG A 1 88 ? -29.420 4.408 28.190 1.00 92.12 88 ARG A N 1
ATOM 728 C CA . ARG A 1 88 ? -30.861 4.657 27.995 1.00 92.12 88 ARG A CA 1
ATOM 729 C C . ARG A 1 88 ? -31.753 3.828 28.916 1.00 92.12 88 ARG A C 1
ATOM 731 O O . ARG A 1 88 ? -32.719 4.351 29.450 1.00 92.12 88 ARG A O 1
ATOM 738 N N . VAL A 1 89 ? -31.427 2.549 29.109 1.00 92.38 89 VAL A N 1
ATOM 739 C CA . VAL A 1 89 ? -32.192 1.666 30.008 1.00 92.38 89 VAL A CA 1
ATOM 740 C C . VAL A 1 89 ? -32.041 2.091 31.472 1.00 92.38 89 VAL A C 1
ATOM 742 O O . VAL A 1 89 ? -32.987 1.973 32.245 1.00 92.38 89 VAL A O 1
ATOM 745 N N . MET A 1 90 ? -30.859 2.570 31.869 1.00 89.62 90 MET A N 1
ATOM 746 C CA . MET A 1 90 ? -30.645 3.137 33.202 1.00 89.62 90 MET A CA 1
ATOM 747 C C . MET A 1 90 ? -31.439 4.430 33.397 1.00 89.62 90 MET A C 1
ATOM 749 O O . MET A 1 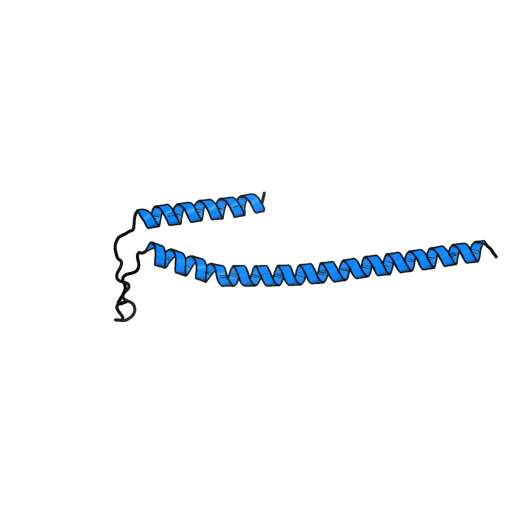90 ? -32.089 4.573 34.426 1.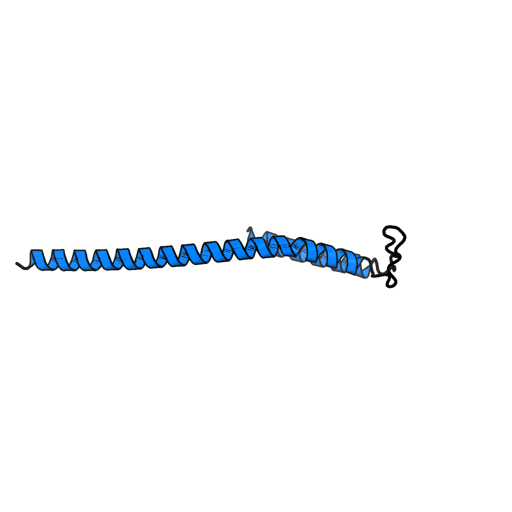00 89.62 90 MET A O 1
ATOM 753 N N . ASP A 1 91 ? -31.423 5.326 32.411 1.00 91.12 91 ASP A N 1
ATOM 754 C CA . ASP A 1 91 ? -32.159 6.591 32.458 1.00 91.12 91 ASP A CA 1
ATOM 755 C C . ASP A 1 91 ? -33.676 6.345 32.536 1.00 91.12 91 ASP A C 1
ATOM 757 O O . ASP A 1 91 ? -34.361 6.974 33.338 1.00 91.12 91 ASP A O 1
ATOM 761 N N . GLU A 1 92 ? -34.201 5.375 31.774 1.00 90.62 92 GLU A N 1
ATOM 762 C CA . GLU A 1 92 ? -35.607 4.949 31.868 1.00 90.62 92 GLU A CA 1
ATOM 763 C C . GLU A 1 92 ? -35.953 4.378 33.248 1.00 90.62 92 GLU A C 1
ATOM 765 O O . GLU A 1 92 ? -37.021 4.679 33.779 1.00 90.62 92 GLU A O 1
ATOM 770 N N . LYS A 1 93 ? -35.059 3.583 33.851 1.00 87.56 93 LYS A N 1
ATOM 771 C CA . LYS A 1 93 ? -35.271 3.046 35.203 1.00 87.56 93 LYS A CA 1
ATOM 772 C C . LYS A 1 93 ? -35.318 4.139 36.264 1.00 87.56 93 LYS A C 1
ATOM 774 O O . LYS A 1 93 ? -36.220 4.125 37.093 1.00 87.56 93 LYS A O 1
ATOM 779 N N . ILE A 1 94 ? -34.379 5.082 36.218 1.00 89.69 94 ILE A N 1
ATOM 780 C CA . ILE A 1 94 ? -34.337 6.212 37.154 1.00 89.69 94 ILE A CA 1
ATOM 781 C C . ILE A 1 94 ? -35.615 7.048 37.015 1.00 89.69 94 ILE A C 1
ATOM 783 O O . ILE A 1 94 ? -36.247 7.368 38.015 1.00 89.69 94 ILE A O 1
ATOM 787 N N . ALA A 1 95 ? -36.056 7.319 35.783 1.00 86.38 95 ALA A N 1
ATOM 788 C CA . ALA A 1 95 ? -37.302 8.042 35.539 1.00 86.38 95 ALA A CA 1
ATOM 789 C C . ALA A 1 95 ? -38.543 7.294 36.067 1.00 86.38 95 ALA A C 1
ATOM 791 O O . ALA A 1 95 ? -39.471 7.931 36.565 1.00 86.38 95 ALA A O 1
ATOM 792 N N . SER A 1 96 ? -38.571 5.957 35.981 1.00 84.50 96 SER A N 1
ATOM 793 C CA . SER A 1 96 ? -39.665 5.149 36.539 1.00 84.50 96 SER A CA 1
ATOM 794 C C . SER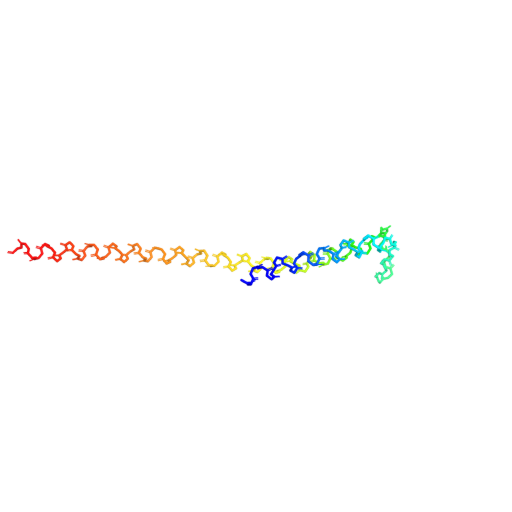 A 1 96 ? -39.664 5.090 38.070 1.00 84.50 96 SER A C 1
ATOM 796 O O . SER A 1 96 ? -40.734 5.037 38.659 1.00 84.50 96 SER A O 1
ATOM 798 N N . GLU A 1 97 ? -38.492 5.144 38.710 1.00 79.50 97 GLU A N 1
ATOM 799 C CA . GLU A 1 97 ? -38.373 5.182 40.177 1.00 79.50 97 GLU A CA 1
ATOM 800 C C . GLU A 1 97 ? -38.709 6.569 40.756 1.00 79.50 97 GLU A C 1
ATOM 802 O O . GLU A 1 97 ? -39.194 6.652 41.876 1.00 79.50 97 GLU A O 1
ATOM 807 N N . GLU A 1 98 ? -38.502 7.662 40.010 1.00 72.56 98 GLU A N 1
ATOM 808 C CA . GLU A 1 98 ? -38.904 9.019 40.433 1.00 72.56 98 GLU A CA 1
ATOM 809 C C . GLU A 1 98 ? -40.410 9.309 40.271 1.00 72.56 98 GLU A C 1
ATOM 811 O O . GLU A 1 98 ? -40.888 10.348 40.732 1.00 72.56 98 GLU A O 1
ATOM 816 N N . SER A 1 99 ? -41.158 8.436 39.586 1.00 65.81 99 SER A N 1
ATOM 817 C CA . SER A 1 99 ? -42.595 8.611 39.318 1.00 65.81 99 SER A CA 1
ATOM 818 C C . SER A 1 99 ? -43.523 7.714 40.154 1.00 65.81 99 SER A C 1
ATOM 820 O O . SER A 1 99 ? -44.744 7.838 40.017 1.00 65.81 99 SER A O 1
ATOM 822 N N . GLU A 1 100 ? -42.965 6.883 41.044 1.00 55.50 100 GLU A N 1
ATOM 823 C CA . GLU A 1 100 ? -43.661 6.193 42.152 1.00 55.50 100 GLU A CA 1
ATOM 824 C C . GLU A 1 100 ? -43.553 6.978 43.470 1.00 55.50 100 GLU A C 1
ATOM 826 O O . GLU A 1 100 ? -44.557 6.984 44.223 1.00 55.50 100 GLU A O 1
#